Protein AF-A0A934BJP3-F1 (afdb_monomer)

Nearest PDB structures (foldseek):
  6lea-assembly2_B  TM=9.834E-01  e=6.561E-06  Helicobacter pylori CPY1124
  3iqc-assembly3_A  TM=9.835E-01  e=7.791E-06  Helicobacter pylori 26695
  3k1i-assembly2_B  TM=9.779E-01  e=1.232E-05  Helicobacter pylori 26695
  5xef-assembly1_A  TM=9.287E-01  e=8.946E-03  Bacillus cereus ATCC 14579
  3g50-assembly1_A  TM=7.405E-01  e=1.863E-01  Streptomyces coelicolor

Solvent-accessible surface area (backbone atoms only — not comparable to full-atom values): 6383 Å² total; per-residue (Å²): 113,67,61,57,51,29,39,53,26,42,53,51,18,49,53,22,54,77,76,66,34,60,71,57,17,49,53,25,44,50,55,21,45,51,48,47,51,50,56,50,71,67,53,50,56,83,85,40,42,69,61,31,53,52,51,44,55,50,43,54,48,41,50,53,33,49,54,51,17,62,78,66,71,36,61,64,43,45,50,54,44,42,50,54,47,50,51,51,51,51,52,54,53,50,53,54,53,52,56,52,52,53,54,54,51,52,54,54,54,52,54,53,52,54,53,55,61,66,72,75,113

Foldseek 3Di:
DLLVLLLVLLVQLLVCLVVPVLVSNVVSLVSSLVSLVVVLVPQDCVVCPPNNVVSNVLSVQLNVLSVVCSVPVDNVSSVVSSVVSVVVVVVVVVVVVVVVVVVVVVVVVVVVVVVVVVVVD

Secondary structure (DSSP, 8-state):
-HHHHHHHHHHHHHHHHHTT-HHHHHHHHHHHHHHHHHHHHT--HHHHHHHHHHHHHHHHHHHHHHHHHHHHT-HHHHHHHHHHHHHHHHHHHHHHHHHHHHHHHHHHHHHHHHHHHHH--

pLDDT: mean 88.89, std 13.64, range [47.41, 98.44]

Mean predicted aligned error: 7.41 Å

Structure (mmCIF, N/CA/C/O backbone):
data_AF-A0A934BJP3-F1
#
_entry.id   AF-A0A934BJP3-F1
#
loop_
_atom_site.group_PDB
_atom_site.id
_atom_site.type_symbol
_atom_site.label_atom_id
_atom_site.label_alt_id
_atom_site.label_comp_id
_atom_site.label_asym_id
_atom_site.label_entity_id
_atom_site.label_seq_id
_atom_site.pdbx_PDB_ins_code
_atom_site.Cartn_x
_atom_site.Cartn_y
_atom_site.Cartn_z
_atom_site.occupancy
_atom_site.B_iso_or_equiv
_atom_site.auth_seq_id
_atom_site.auth_comp_id
_atom_site.auth_asym_id
_atom_site.auth_atom_id
_atom_site.pdbx_PDB_model_num
ATOM 1 N N . MET A 1 1 ? -10.274 7.287 -2.275 1.00 65.50 1 MET A N 1
ATOM 2 C CA . MET A 1 1 ? -9.239 8.091 -2.963 1.00 65.50 1 MET A CA 1
ATOM 3 C C . MET A 1 1 ? -7.825 7.606 -2.649 1.00 65.50 1 MET A C 1
ATOM 5 O O . MET A 1 1 ? -7.102 7.336 -3.593 1.00 65.50 1 MET A O 1
ATOM 9 N N . THR A 1 2 ? -7.434 7.406 -1.386 1.00 87.31 2 THR A N 1
ATOM 10 C CA . THR A 1 2 ? -6.061 6.993 -1.007 1.00 87.31 2 THR A CA 1
ATOM 11 C C . THR A 1 2 ? -5.712 5.547 -1.384 1.00 87.31 2 THR A C 1
ATOM 13 O O . THR A 1 2 ? -4.741 5.338 -2.104 1.00 87.31 2 THR A O 1
ATOM 16 N N . TYR A 1 3 ? -6.528 4.552 -1.002 1.00 95.25 3 TYR A N 1
ATOM 17 C CA . TYR A 1 3 ? -6.273 3.152 -1.395 1.00 95.25 3 TYR A CA 1
ATOM 18 C C . TYR A 1 3 ? -6.269 2.952 -2.915 1.00 95.25 3 TYR A C 1
ATOM 20 O O . TYR A 1 3 ? -5.433 2.222 -3.433 1.00 95.25 3 TYR A O 1
ATOM 28 N N . GLU A 1 4 ? -7.164 3.641 -3.630 1.00 96.12 4 GLU A N 1
ATOM 29 C CA . GLU A 1 4 ? -7.232 3.584 -5.096 1.00 96.12 4 GLU A CA 1
ATOM 30 C C . GLU A 1 4 ? -5.933 4.063 -5.743 1.00 96.12 4 GLU A C 1
ATOM 32 O O . GLU A 1 4 ? -5.409 3.415 -6.640 1.00 96.12 4 GLU A O 1
ATOM 37 N N . GLY A 1 5 ? -5.387 5.183 -5.255 1.00 97.00 5 GLY A N 1
ATOM 38 C CA . GLY A 1 5 ? -4.122 5.717 -5.747 1.00 97.00 5 GLY A CA 1
ATOM 39 C C . GLY A 1 5 ? -2.965 4.741 -5.541 1.00 97.00 5 GLY A C 1
ATOM 40 O O . GLY A 1 5 ? -2.192 4.515 -6.469 1.00 97.00 5 GLY A O 1
ATOM 41 N N . ALA A 1 6 ? -2.876 4.118 -4.360 1.00 97.94 6 ALA A N 1
ATOM 42 C CA . ALA A 1 6 ? -1.852 3.113 -4.080 1.00 97.94 6 ALA A CA 1
ATOM 43 C C . ALA A 1 6 ? -1.983 1.891 -5.003 1.00 97.94 6 ALA A C 1
ATOM 45 O O . ALA A 1 6 ? -0.990 1.476 -5.596 1.00 97.94 6 ALA A O 1
ATOM 46 N N . ILE A 1 7 ? -3.199 1.361 -5.179 1.00 98.38 7 ILE A N 1
ATOM 47 C CA . ILE A 1 7 ? -3.471 0.231 -6.083 1.00 98.38 7 ILE A CA 1
ATOM 48 C C . ILE A 1 7 ? -3.064 0.576 -7.519 1.00 98.38 7 ILE A C 1
ATOM 50 O O . ILE A 1 7 ? -2.311 -0.176 -8.128 1.00 98.38 7 ILE A O 1
ATOM 54 N N . ASN A 1 8 ? -3.477 1.740 -8.027 1.00 98.25 8 ASN A N 1
ATOM 55 C CA . ASN A 1 8 ? -3.150 2.167 -9.387 1.00 98.25 8 ASN A CA 1
ATOM 56 C C . ASN A 1 8 ? -1.638 2.284 -9.606 1.00 98.25 8 ASN A C 1
ATOM 58 O O . ASN A 1 8 ? -1.128 1.854 -10.636 1.00 98.25 8 ASN A O 1
ATOM 62 N N . PHE A 1 9 ? -0.894 2.840 -8.645 1.00 98.38 9 PHE A N 1
ATOM 63 C CA . PHE A 1 9 ? 0.564 2.907 -8.754 1.00 98.38 9 PHE A CA 1
ATOM 64 C C . PHE A 1 9 ? 1.222 1.525 -8.715 1.00 98.38 9 PHE A C 1
ATOM 66 O O . PHE A 1 9 ? 2.178 1.301 -9.455 1.00 98.38 9 PHE A O 1
ATOM 73 N N . LEU A 1 10 ? 0.706 0.591 -7.916 1.00 98.19 10 LEU A N 1
ATOM 74 C CA . LEU A 1 10 ? 1.200 -0.787 -7.884 1.00 98.19 10 LEU A CA 1
ATOM 75 C C . LEU A 1 10 ? 0.914 -1.530 -9.197 1.00 98.19 10 LEU A C 1
ATOM 77 O O . LEU A 1 10 ? 1.802 -2.212 -9.706 1.00 98.19 10 LEU A O 1
ATOM 81 N N . ASP A 1 11 ? -0.275 -1.358 -9.779 1.00 98.00 11 ASP A N 1
ATOM 82 C CA . ASP A 1 11 ? -0.608 -1.919 -11.093 1.00 98.00 11 ASP A CA 1
ATOM 83 C C . ASP A 1 11 ? 0.322 -1.354 -12.183 1.00 98.00 11 ASP A C 1
ATOM 85 O O . ASP A 1 11 ? 0.926 -2.125 -12.929 1.00 98.00 11 ASP A O 1
ATOM 89 N N . ILE A 1 12 ? 0.554 -0.033 -12.208 1.00 98.00 12 ILE A N 1
ATOM 90 C CA . ILE A 1 12 ? 1.507 0.574 -13.152 1.00 98.00 12 ILE A CA 1
ATOM 91 C C . ILE A 1 12 ? 2.923 0.029 -12.925 1.00 98.00 12 ILE A C 1
ATOM 93 O O . ILE A 1 12 ? 3.612 -0.290 -13.891 1.00 98.00 12 ILE A O 1
ATOM 97 N N . ALA A 1 13 ? 3.383 -0.094 -11.675 1.00 97.62 13 ALA A N 1
ATOM 98 C CA . ALA A 1 13 ? 4.704 -0.645 -11.378 1.00 97.62 13 ALA A CA 1
ATOM 99 C C . ALA A 1 13 ? 4.858 -2.081 -11.904 1.00 97.62 13 ALA A C 1
ATOM 101 O O . ALA A 1 13 ? 5.901 -2.413 -12.467 1.00 97.62 13 ALA A O 1
ATOM 102 N N . ARG A 1 14 ? 3.808 -2.904 -11.784 1.00 96.06 14 ARG A N 1
ATOM 103 C CA . ARG A 1 14 ? 3.767 -4.261 -12.340 1.00 96.06 14 ARG A CA 1
ATOM 104 C C . ARG A 1 14 ? 3.929 -4.243 -13.862 1.00 96.06 14 ARG A C 1
ATOM 106 O O . ARG A 1 14 ? 4.734 -5.006 -14.392 1.00 96.06 14 ARG A O 1
ATOM 113 N N . ASP A 1 15 ? 3.239 -3.336 -14.549 1.00 96.31 15 ASP A N 1
ATOM 114 C CA . ASP A 1 15 ? 3.352 -3.159 -16.002 1.00 96.31 15 ASP A CA 1
ATOM 115 C C . ASP A 1 15 ? 4.764 -2.727 -16.426 1.00 96.31 15 ASP A C 1
ATOM 117 O O . ASP A 1 15 ? 5.297 -3.209 -17.429 1.00 96.31 15 ASP A O 1
ATOM 121 N N . ARG A 1 16 ? 5.421 -1.872 -15.629 1.00 96.75 16 ARG A N 1
ATOM 122 C CA . ARG A 1 16 ? 6.807 -1.441 -15.879 1.00 96.75 16 ARG A CA 1
ATOM 123 C C . ARG A 1 16 ? 7.814 -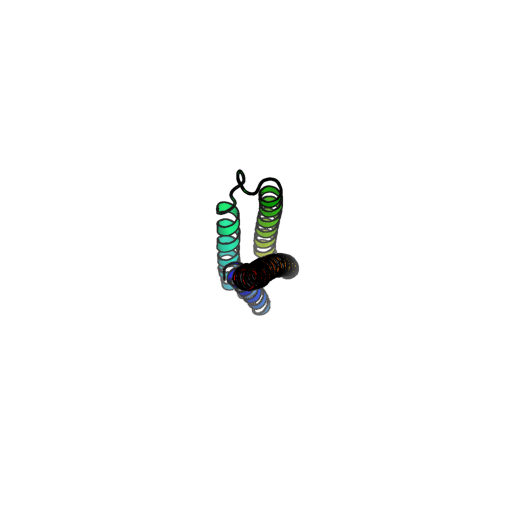2.579 -15.812 1.00 96.75 16 ARG A C 1
ATOM 125 O O . ARG A 1 16 ? 8.743 -2.592 -16.618 1.00 96.75 16 ARG A O 1
ATOM 132 N N . ILE A 1 17 ? 7.612 -3.561 -14.934 1.00 93.00 17 ILE A N 1
ATOM 133 C CA . ILE A 1 17 ? 8.479 -4.745 -14.901 1.00 93.00 17 ILE A CA 1
ATOM 134 C C . ILE A 1 17 ? 8.331 -5.558 -16.200 1.00 93.00 17 ILE A C 1
ATOM 136 O O . ILE A 1 17 ? 9.348 -5.959 -16.768 1.00 93.00 17 ILE A O 1
ATOM 140 N N . TYR A 1 18 ? 7.112 -5.723 -16.738 1.00 91.88 18 TYR A N 1
ATOM 141 C CA . TYR A 1 18 ? 6.892 -6.467 -17.991 1.00 91.88 18 TYR A CA 1
ATOM 142 C C . TYR A 1 18 ? 7.636 -5.857 -19.184 1.00 91.88 18 TYR A C 1
ATOM 144 O O . TYR A 1 18 ? 8.243 -6.582 -19.973 1.00 91.88 18 TYR A O 1
ATOM 152 N N . ILE A 1 19 ? 7.639 -4.527 -19.297 1.00 95.75 19 ILE A N 1
ATOM 153 C CA . ILE A 1 19 ? 8.365 -3.813 -20.360 1.00 95.75 19 ILE A CA 1
ATOM 154 C C . ILE A 1 19 ? 9.845 -3.557 -20.023 1.00 95.75 19 ILE A C 1
ATOM 156 O O . ILE A 1 19 ? 10.528 -2.861 -20.772 1.00 95.75 19 ILE A O 1
ATOM 160 N N . LYS A 1 20 ? 10.350 -4.118 -18.914 1.00 94.94 20 LYS A N 1
ATOM 161 C CA . LYS A 1 20 ? 11.732 -3.973 -18.416 1.00 94.94 20 LYS A CA 1
ATOM 162 C C . LYS A 1 20 ? 12.150 -2.525 -18.105 1.00 94.94 20 LYS A C 1
ATOM 164 O O . LYS A 1 20 ? 13.337 -2.202 -18.108 1.00 94.94 20 LYS A O 1
ATOM 169 N N . ASP A 1 21 ? 11.191 -1.664 -17.775 1.00 96.25 21 ASP A N 1
ATOM 170 C CA . ASP A 1 21 ? 11.413 -0.290 -17.315 1.00 96.25 21 ASP A CA 1
ATOM 171 C C . ASP A 1 21 ? 11.656 -0.275 -15.795 1.00 96.25 21 ASP A C 1
ATOM 173 O O . ASP A 1 21 ? 10.765 0.003 -14.989 1.00 96.25 21 ASP A O 1
ATOM 177 N N . ILE A 1 22 ? 12.880 -0.630 -15.387 1.00 94.12 22 ILE A N 1
ATOM 178 C CA . ILE A 1 22 ? 13.261 -0.730 -13.967 1.00 94.12 22 ILE A CA 1
ATOM 179 C C . ILE A 1 22 ? 13.178 0.624 -13.235 1.00 94.12 22 ILE A C 1
ATOM 181 O O . ILE A 1 22 ? 12.605 0.651 -12.143 1.00 94.12 22 ILE A O 1
ATOM 185 N N . PRO A 1 23 ? 13.663 1.753 -13.797 1.00 96.69 23 PRO A N 1
ATOM 186 C CA . PRO A 1 23 ? 13.504 3.060 -13.159 1.00 96.69 23 PRO A CA 1
ATOM 187 C C . PRO A 1 23 ? 12.032 3.461 -13.009 1.00 96.69 23 PRO A C 1
ATOM 1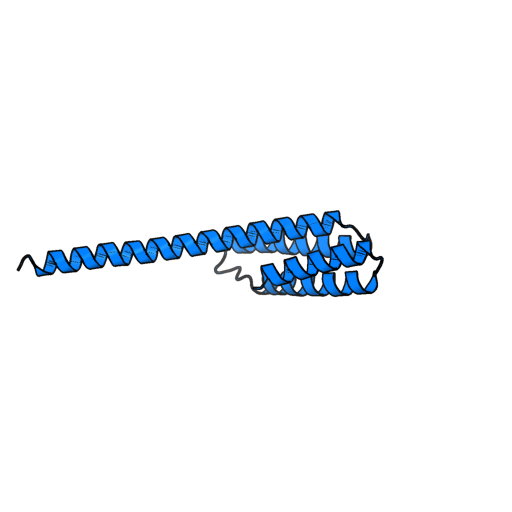89 O O . PRO A 1 23 ? 11.628 3.952 -11.953 1.00 96.69 23 PRO A O 1
ATOM 192 N N . GLY A 1 24 ? 11.213 3.211 -14.038 1.00 97.25 24 GLY A N 1
ATOM 193 C CA . GLY A 1 24 ? 9.776 3.454 -13.994 1.00 97.25 24 GLY A CA 1
ATOM 194 C C . GLY A 1 24 ? 9.090 2.631 -12.908 1.00 97.25 24 GLY A C 1
ATOM 195 O O . GLY A 1 24 ? 8.308 3.179 -12.133 1.00 97.25 24 GLY A O 1
ATOM 196 N N . LYS A 1 25 ? 9.424 1.341 -12.783 1.00 96.31 25 LYS A N 1
ATOM 197 C CA . LYS A 1 25 ? 8.946 0.486 -11.686 1.00 96.31 25 LYS A CA 1
ATOM 198 C C . LYS A 1 25 ? 9.254 1.119 -10.327 1.00 96.31 25 LYS A C 1
ATOM 200 O O . LYS A 1 25 ? 8.321 1.362 -9.563 1.00 96.31 25 LYS A O 1
ATOM 205 N N . SER A 1 26 ? 10.520 1.419 -10.029 1.00 97.50 26 SER A N 1
ATOM 206 C CA . SER A 1 26 ? 10.911 1.959 -8.716 1.00 97.50 26 SER A CA 1
ATOM 207 C C . SER A 1 26 ? 10.221 3.295 -8.415 1.00 97.50 26 SER A C 1
ATOM 209 O O . SER A 1 26 ? 9.780 3.527 -7.290 1.00 97.50 26 SER A O 1
ATOM 211 N N . LEU A 1 27 ? 10.032 4.158 -9.422 1.00 98.31 27 LEU A N 1
ATOM 212 C CA . LEU A 1 27 ? 9.271 5.402 -9.273 1.00 98.31 27 LEU A C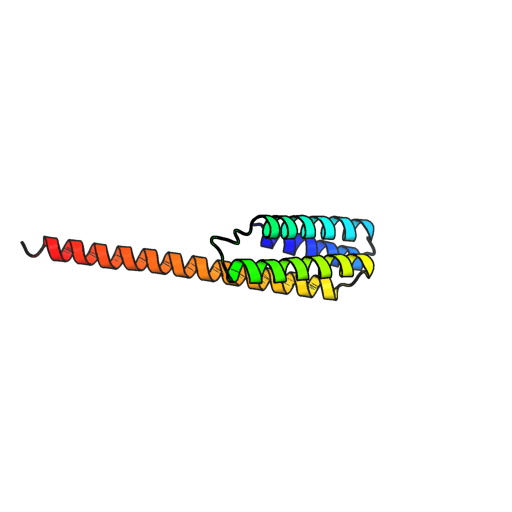A 1
ATOM 213 C C . LEU A 1 27 ? 7.838 5.147 -8.784 1.00 98.31 27 LEU A C 1
ATOM 215 O O . LEU A 1 27 ? 7.379 5.802 -7.846 1.00 98.31 27 LEU A O 1
ATOM 219 N N . TYR A 1 28 ? 7.118 4.221 -9.417 1.00 98.44 28 TYR A N 1
ATOM 220 C CA . TYR A 1 28 ? 5.728 3.941 -9.060 1.00 98.44 28 TYR A CA 1
ATOM 221 C C . TYR A 1 28 ? 5.596 3.160 -7.746 1.00 98.44 28 TYR A C 1
ATOM 223 O O . TYR A 1 28 ? 4.689 3.457 -6.968 1.00 98.44 28 TYR A O 1
ATOM 231 N N . LEU A 1 29 ? 6.534 2.260 -7.430 1.00 98.25 29 LEU A N 1
ATOM 232 C CA . LEU A 1 29 ? 6.588 1.614 -6.113 1.00 98.25 29 LEU A CA 1
ATOM 233 C C . LEU A 1 29 ? 6.811 2.635 -4.991 1.00 98.25 29 LEU A C 1
ATOM 235 O O . LEU A 1 29 ? 6.111 2.590 -3.983 1.00 98.25 29 LEU A O 1
ATOM 239 N N . ASN A 1 30 ? 7.697 3.615 -5.184 1.00 98.25 30 ASN A N 1
ATOM 240 C CA . ASN A 1 30 ? 7.911 4.681 -4.203 1.00 98.25 30 ASN A CA 1
ATOM 241 C C . ASN A 1 30 ? 6.665 5.554 -4.001 1.00 98.25 30 ASN A C 1
ATOM 243 O O . ASN A 1 30 ? 6.346 5.916 -2.868 1.00 98.25 30 ASN A O 1
ATOM 247 N N . LYS A 1 31 ? 5.916 5.849 -5.071 1.00 98.31 31 LYS A N 1
ATOM 248 C CA . LYS A 1 31 ? 4.634 6.565 -4.964 1.00 98.31 31 LYS A CA 1
ATOM 249 C C . LYS A 1 31 ? 3.589 5.768 -4.178 1.00 98.31 31 LYS A C 1
ATOM 251 O O . LYS A 1 31 ? 2.891 6.346 -3.348 1.00 98.31 31 LYS A O 1
ATOM 256 N N . ALA A 1 32 ? 3.492 4.458 -4.409 1.00 98.31 32 ALA A N 1
ATOM 257 C CA . ALA A 1 32 ? 2.604 3.591 -3.637 1.00 98.31 32 ALA A CA 1
ATOM 258 C C . ALA A 1 32 ? 3.018 3.531 -2.157 1.00 98.31 32 ALA A C 1
ATOM 260 O O . ALA A 1 32 ? 2.177 3.727 -1.278 1.00 98.31 32 ALA A O 1
ATOM 261 N N . SER A 1 33 ? 4.313 3.345 -1.879 1.00 98.31 33 SER A N 1
ATOM 262 C CA . SER A 1 33 ? 4.868 3.352 -0.521 1.00 98.31 33 SER A CA 1
ATOM 263 C C . SER A 1 33 ? 4.586 4.656 0.214 1.00 98.31 33 SER A C 1
ATOM 265 O O . SER A 1 33 ? 4.206 4.612 1.377 1.00 98.31 33 SER A O 1
ATOM 267 N N . ALA A 1 34 ? 4.706 5.810 -0.448 1.00 98.38 34 ALA A N 1
ATOM 268 C CA . ALA A 1 34 ? 4.401 7.102 0.163 1.00 98.38 34 ALA A CA 1
ATOM 269 C C . ALA A 1 34 ? 2.944 7.181 0.652 1.00 98.38 34 ALA A C 1
ATOM 271 O O . ALA A 1 34 ? 2.699 7.635 1.765 1.00 98.38 34 ALA A O 1
ATOM 272 N N . ILE A 1 35 ? 1.987 6.672 -0.132 1.00 98.12 35 ILE A N 1
ATOM 273 C CA . ILE A 1 35 ? 0.578 6.616 0.281 1.00 98.12 35 ILE A CA 1
ATOM 274 C C . ILE A 1 35 ? 0.388 5.688 1.485 1.00 98.12 35 ILE A C 1
ATOM 276 O O . ILE A 1 35 ? -0.312 6.047 2.429 1.00 98.12 35 ILE A O 1
ATOM 280 N N . VAL A 1 36 ? 0.989 4.495 1.464 1.00 98.00 36 VAL A N 1
ATOM 281 C CA . VAL A 1 36 ? 0.863 3.532 2.573 1.00 98.00 36 VAL A CA 1
ATOM 282 C C . VAL A 1 36 ? 1.506 4.076 3.851 1.00 98.00 36 VAL A C 1
ATOM 284 O O . VAL A 1 36 ? 0.937 3.929 4.930 1.00 98.00 36 VAL A O 1
ATOM 287 N N . SER A 1 37 ? 2.649 4.752 3.739 1.00 98.00 37 SER A N 1
ATOM 288 C CA . SER A 1 37 ? 3.300 5.430 4.861 1.00 98.00 37 SER A CA 1
ATOM 289 C C . SER A 1 37 ? 2.441 6.559 5.422 1.00 98.00 37 SER A C 1
ATOM 291 O O . SER A 1 37 ? 2.317 6.670 6.636 1.00 98.00 37 SER A O 1
ATOM 293 N N . GLU A 1 38 ? 1.795 7.356 4.571 1.00 97.31 38 GLU A N 1
ATOM 294 C CA . GLU A 1 38 ? 0.882 8.408 5.029 1.00 97.31 38 GLU A CA 1
ATOM 295 C C . GLU A 1 38 ? -0.317 7.818 5.787 1.00 97.31 38 GLU A C 1
ATOM 297 O O . GLU A 1 38 ? -0.670 8.283 6.870 1.00 97.31 38 GLU A O 1
ATOM 302 N N . LEU A 1 39 ? -0.897 6.726 5.275 1.00 96.00 39 LEU A N 1
ATOM 303 C CA . LEU A 1 39 ? -1.964 5.995 5.965 1.00 96.00 39 LEU A CA 1
ATOM 304 C C . LEU A 1 39 ? -1.504 5.477 7.331 1.00 96.00 39 LEU A C 1
ATOM 306 O O . LEU A 1 39 ? -2.247 5.586 8.304 1.00 96.00 39 LEU A O 1
ATOM 310 N N . LEU A 1 40 ? -0.281 4.954 7.419 1.00 96.75 40 LEU A N 1
ATOM 311 C CA . LEU A 1 40 ? 0.320 4.510 8.673 1.00 96.75 40 LEU A CA 1
ATOM 312 C C . LEU A 1 40 ? 0.497 5.670 9.664 1.00 96.75 40 LEU A C 1
ATOM 314 O O . LEU A 1 40 ? 0.103 5.540 10.822 1.00 96.75 40 LEU A O 1
ATOM 318 N N . CYS A 1 41 ? 1.032 6.804 9.212 1.00 96.06 41 CYS A N 1
ATOM 319 C CA . CYS A 1 41 ? 1.210 8.005 10.030 1.00 96.06 41 CYS A CA 1
ATOM 320 C C . CYS A 1 41 ? -0.122 8.601 10.508 1.00 96.06 41 CYS A C 1
ATOM 322 O O . CYS A 1 41 ? -0.172 9.209 11.574 1.00 96.06 41 CYS A O 1
ATOM 324 N N . SER A 1 42 ? -1.202 8.404 9.749 1.00 94.88 42 SER A N 1
ATOM 325 C CA . SER A 1 42 ? -2.537 8.909 10.087 1.00 94.88 42 SER A CA 1
ATOM 326 C C . SER A 1 42 ? -3.276 8.103 11.168 1.00 94.88 42 SER A C 1
ATOM 328 O O . SER A 1 42 ? -4.354 8.510 11.600 1.00 94.88 42 SER A O 1
ATOM 330 N N . LEU A 1 43 ? -2.739 6.959 11.610 1.00 94.31 43 LEU A N 1
ATOM 331 C CA . LEU A 1 43 ? -3.402 6.108 12.601 1.00 94.31 43 LEU A CA 1
ATOM 332 C C . LEU A 1 43 ? -3.396 6.736 14.003 1.00 94.31 43 LEU A C 1
ATOM 334 O O . LEU A 1 43 ? -2.350 6.877 14.638 1.00 94.31 43 LEU A O 1
ATOM 338 N N . ASP A 1 44 ? -4.587 6.995 14.547 1.00 93.44 44 ASP A N 1
ATOM 339 C CA . ASP A 1 44 ? -4.752 7.332 15.961 1.00 93.44 44 ASP A CA 1
ATOM 340 C C . ASP A 1 44 ? -4.801 6.057 16.816 1.00 93.44 44 ASP A C 1
ATOM 342 O O . ASP A 1 44 ? -5.822 5.372 16.911 1.00 93.44 44 ASP A O 1
ATOM 346 N N . LYS A 1 4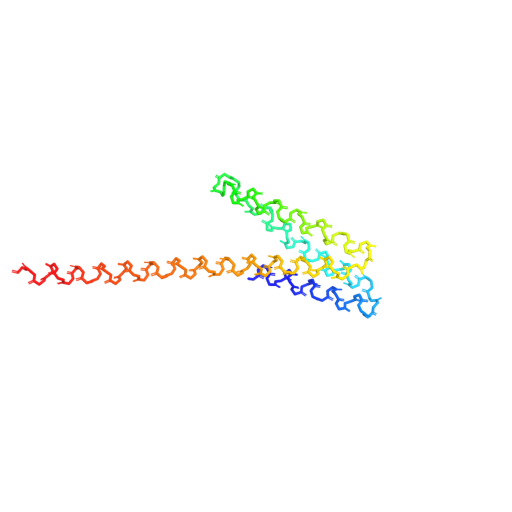5 ? -3.685 5.743 17.479 1.00 87.69 45 LYS A N 1
ATOM 347 C CA . LYS A 1 45 ? -3.588 4.578 18.372 1.00 87.69 45 LYS A CA 1
ATOM 348 C C . LYS A 1 45 ? -4.389 4.727 19.665 1.00 87.69 45 LYS A C 1
ATOM 350 O O . LYS A 1 45 ? -4.729 3.715 20.271 1.00 87.69 45 LYS A O 1
ATOM 355 N N . LYS A 1 46 ? -4.675 5.956 20.107 1.00 88.00 46 LYS A N 1
ATOM 356 C CA . LYS A 1 46 ? -5.453 6.201 21.329 1.00 88.00 46 LYS A CA 1
ATOM 357 C C . LYS A 1 46 ? -6.932 5.955 21.066 1.00 88.00 46 LYS A C 1
ATOM 359 O O . LYS A 1 46 ? -7.561 5.234 21.830 1.00 88.00 46 LYS A O 1
ATOM 364 N N . ALA A 1 47 ? -7.462 6.519 19.983 1.00 89.44 47 ALA A N 1
ATOM 365 C CA . ALA A 1 47 ? -8.866 6.348 19.616 1.00 89.44 47 ALA A CA 1
ATOM 366 C C . ALA A 1 47 ? -9.146 4.981 18.968 1.00 89.44 47 ALA A C 1
ATOM 368 O O . ALA A 1 47 ? -10.180 4.373 19.225 1.00 89.44 47 ALA A O 1
ATOM 369 N N . GLY A 1 48 ? -8.229 4.483 18.133 1.00 87.88 48 GLY A N 1
ATOM 370 C CA . GLY A 1 48 ? -8.434 3.269 17.341 1.00 87.88 48 GLY A CA 1
ATOM 371 C C . GLY A 1 48 ? -8.062 1.955 18.033 1.00 87.88 48 GLY A C 1
ATOM 372 O O . GLY A 1 48 ? -8.362 0.893 17.488 1.00 87.88 48 GLY A O 1
ATOM 373 N N . GLY A 1 49 ? -7.404 1.999 19.198 1.00 94.62 49 GLY A N 1
ATOM 374 C CA . GLY A 1 49 ? -7.085 0.825 20.016 1.00 94.62 49 GLY A CA 1
ATOM 375 C C . GLY A 1 49 ? -6.487 -0.346 19.222 1.00 94.62 49 GLY A C 1
ATOM 376 O O . GLY A 1 49 ? -5.498 -0.200 18.498 1.00 94.62 49 GLY A O 1
ATOM 377 N N . GLU A 1 50 ? -7.104 -1.522 19.344 1.00 94.56 50 GLU A N 1
ATOM 378 C CA . GLU A 1 50 ? -6.658 -2.747 18.670 1.00 94.56 50 GLU A CA 1
ATOM 379 C C . GLU A 1 50 ? -6.732 -2.655 17.137 1.00 94.56 50 GLU A C 1
ATOM 381 O O . GLU A 1 50 ? -5.832 -3.136 16.445 1.00 94.56 50 GLU A O 1
ATOM 386 N N . ILE A 1 51 ? -7.749 -1.979 16.592 1.00 93.00 51 ILE A N 1
ATOM 387 C CA . ILE A 1 51 ? -7.916 -1.812 15.142 1.00 93.00 51 ILE A CA 1
ATOM 388 C C . ILE A 1 51 ? -6.734 -1.025 14.571 1.00 93.00 51 ILE A C 1
ATOM 390 O O . ILE A 1 51 ? -6.126 -1.454 13.590 1.00 93.00 51 ILE A O 1
ATOM 394 N N . ALA A 1 52 ? -6.353 0.082 15.216 1.00 95.00 52 ALA A N 1
ATOM 395 C CA . ALA A 1 52 ? -5.188 0.862 14.807 1.00 95.00 52 ALA A CA 1
ATOM 396 C C . ALA A 1 52 ? -3.892 0.036 14.881 1.00 95.00 52 ALA A C 1
ATOM 398 O O . ALA A 1 52 ? -3.073 0.100 13.967 1.00 95.00 52 ALA A O 1
ATOM 399 N N . SER A 1 53 ? -3.717 -0.795 15.916 1.00 95.38 53 SER A N 1
ATOM 400 C CA . SER A 1 53 ? -2.549 -1.684 16.020 1.00 95.38 53 SER A CA 1
ATOM 401 C C . SER A 1 53 ? -2.498 -2.727 14.897 1.00 95.38 53 SER A C 1
ATOM 403 O O . SER A 1 53 ? -1.433 -2.999 14.339 1.00 95.38 53 SER A O 1
ATOM 405 N N . ASN A 1 54 ? -3.641 -3.303 14.527 1.00 96.06 54 ASN A N 1
ATOM 406 C CA . ASN A 1 54 ? -3.710 -4.297 13.459 1.00 96.06 54 ASN A CA 1
ATOM 407 C C . ASN A 1 54 ? -3.476 -3.670 12.077 1.00 96.06 54 ASN A C 1
ATOM 409 O O . ASN A 1 54 ? -2.727 -4.231 11.274 1.00 96.06 54 ASN A O 1
ATOM 413 N N . LEU A 1 55 ? -4.021 -2.475 11.827 1.00 97.06 55 LEU A N 1
ATOM 414 C CA . LEU A 1 55 ? -3.743 -1.702 10.612 1.00 97.06 55 LEU A CA 1
ATOM 415 C C . LEU A 1 55 ? -2.266 -1.320 10.508 1.00 97.06 55 LEU A C 1
ATOM 417 O O . LEU A 1 55 ? -1.670 -1.482 9.447 1.00 97.06 55 LEU A O 1
ATOM 421 N N . GLU A 1 56 ? -1.645 -0.894 11.609 1.00 97.56 56 GLU A N 1
ATOM 422 C CA . GLU A 1 56 ? -0.212 -0.598 11.644 1.00 97.56 56 GLU A CA 1
ATOM 423 C C . GLU A 1 56 ? 0.628 -1.813 11.226 1.00 97.56 56 GLU A C 1
ATOM 425 O O . GLU A 1 56 ? 1.530 -1.692 10.392 1.00 97.56 56 GLU A O 1
ATOM 430 N N . LYS A 1 57 ? 0.341 -2.999 11.777 1.00 97.88 57 LYS A N 1
ATOM 431 C CA . LYS A 1 57 ? 1.053 -4.236 11.412 1.00 97.88 57 LYS A CA 1
ATOM 432 C C . LYS A 1 57 ? 0.896 -4.545 9.925 1.00 97.88 57 LYS A C 1
ATOM 434 O O . LYS A 1 57 ? 1.873 -4.920 9.272 1.00 97.88 57 LYS A O 1
ATOM 439 N N . LEU A 1 58 ? -0.315 -4.365 9.401 1.00 97.81 58 LEU A N 1
ATOM 440 C CA . LEU A 1 58 ? -0.644 -4.654 8.013 1.00 97.81 58 LEU A CA 1
ATOM 441 C C . LEU A 1 58 ? 0.039 -3.677 7.046 1.00 97.81 58 LEU A C 1
ATOM 443 O O . LEU A 1 58 ? 0.674 -4.119 6.090 1.00 97.81 58 LEU A O 1
ATOM 447 N N . TYR A 1 59 ? 0.008 -2.373 7.323 1.00 98.38 59 TYR A N 1
ATOM 448 C CA . TYR A 1 59 ? 0.709 -1.376 6.509 1.00 98.38 59 TYR A CA 1
ATOM 449 C C . TYR A 1 59 ? 2.224 -1.575 6.533 1.00 98.38 59 TYR A C 1
ATOM 451 O O . TYR A 1 59 ? 2.862 -1.555 5.483 1.00 98.38 59 TYR A O 1
ATOM 459 N N . ASN A 1 60 ? 2.808 -1.875 7.696 1.00 98.38 60 ASN A N 1
ATOM 460 C CA . ASN A 1 60 ? 4.231 -2.206 7.781 1.00 98.38 60 ASN A CA 1
ATOM 461 C C . ASN A 1 60 ? 4.590 -3.465 6.980 1.00 98.38 60 ASN A C 1
ATOM 463 O O . ASN A 1 60 ? 5.656 -3.532 6.367 1.00 98.38 60 ASN A O 1
ATOM 467 N N . TYR A 1 61 ? 3.719 -4.477 6.972 1.00 98.38 61 TYR A N 1
ATOM 468 C CA . TYR A 1 61 ? 3.905 -5.652 6.125 1.00 98.38 61 TYR A CA 1
ATOM 469 C C . TYR A 1 61 ? 3.874 -5.287 4.636 1.00 98.38 61 TYR A C 1
ATOM 471 O O . TYR A 1 61 ? 4.781 -5.689 3.907 1.00 98.38 61 TYR A O 1
ATOM 479 N N . MET A 1 62 ? 2.902 -4.482 4.199 1.00 98.44 62 MET A N 1
ATOM 480 C CA . MET A 1 62 ? 2.812 -4.020 2.810 1.00 98.44 62 MET A CA 1
ATOM 481 C C . MET A 1 62 ? 4.065 -3.250 2.380 1.00 98.44 62 MET A C 1
ATOM 483 O O . MET A 1 62 ? 4.619 -3.544 1.326 1.00 98.44 62 MET A O 1
ATOM 487 N N . LEU A 1 63 ? 4.562 -2.327 3.210 1.00 98.44 63 LEU A N 1
ATOM 488 C CA . LEU A 1 63 ? 5.787 -1.569 2.929 1.00 98.44 63 LEU A CA 1
ATOM 489 C C . LEU A 1 63 ? 7.003 -2.488 2.740 1.00 98.44 63 LEU A C 1
ATOM 491 O O . LEU A 1 63 ? 7.778 -2.301 1.802 1.00 98.44 63 LEU A O 1
ATOM 495 N N . ARG A 1 64 ? 7.145 -3.529 3.575 1.00 97.88 64 ARG A N 1
ATOM 496 C CA . ARG A 1 64 ? 8.204 -4.540 3.407 1.00 97.88 64 ARG A CA 1
ATOM 497 C C . ARG A 1 64 ? 8.057 -5.321 2.101 1.00 97.88 64 ARG A C 1
ATOM 499 O O . ARG A 1 64 ? 9.058 -5.584 1.443 1.00 97.88 64 ARG A O 1
ATOM 506 N N . GLN A 1 65 ? 6.833 -5.683 1.718 1.00 97.75 65 GLN A N 1
ATOM 507 C CA . GLN A 1 65 ? 6.584 -6.375 0.450 1.00 97.75 65 GLN A CA 1
ATOM 508 C C . GLN A 1 65 ? 6.895 -5.489 -0.758 1.00 97.75 65 GLN A C 1
ATOM 510 O O . GLN A 1 65 ? 7.535 -5.961 -1.693 1.00 97.75 65 GLN A O 1
ATOM 515 N N . ILE A 1 66 ? 6.528 -4.204 -0.718 1.00 98.00 66 ILE A N 1
ATOM 516 C CA . ILE A 1 66 ? 6.861 -3.252 -1.785 1.00 98.00 66 ILE A CA 1
ATOM 517 C C . ILE A 1 66 ? 8.384 -3.102 -1.922 1.00 98.00 66 ILE A C 1
ATOM 519 O O . ILE A 1 66 ? 8.904 -3.170 -3.033 1.00 98.00 66 ILE A O 1
ATOM 523 N N . ALA A 1 67 ? 9.112 -2.965 -0.809 1.00 96.50 67 ALA A N 1
ATOM 524 C CA . ALA A 1 67 ? 10.573 -2.878 -0.831 1.00 96.50 67 ALA A CA 1
ATOM 525 C C . ALA A 1 67 ? 11.226 -4.156 -1.392 1.00 96.50 67 ALA A C 1
ATOM 527 O O . ALA A 1 67 ? 12.136 -4.086 -2.219 1.00 96.50 67 ALA A O 1
ATOM 528 N N . ASN A 1 68 ? 10.734 -5.333 -0.993 1.00 94.56 68 ASN A N 1
ATOM 529 C CA . ASN A 1 68 ? 11.209 -6.612 -1.525 1.00 94.56 68 ASN A CA 1
ATOM 530 C C . ASN A 1 68 ? 10.937 -6.748 -3.029 1.00 94.56 68 ASN A C 1
ATOM 532 O O . ASN A 1 68 ? 11.811 -7.210 -3.765 1.00 94.56 68 ASN A O 1
ATOM 536 N N . ALA A 1 69 ? 9.754 -6.322 -3.479 1.00 94.44 69 ALA A N 1
ATOM 537 C CA . ALA A 1 69 ? 9.388 -6.315 -4.888 1.00 94.44 69 ALA A CA 1
ATOM 538 C C . ALA A 1 69 ? 10.308 -5.412 -5.711 1.00 94.44 69 ALA A C 1
ATOM 540 O O . ALA A 1 69 ? 10.720 -5.793 -6.807 1.00 94.44 69 ALA A O 1
ATOM 541 N N . ASP A 1 70 ? 10.678 -4.247 -5.173 1.00 94.31 70 ASP A N 1
ATOM 542 C CA . ASP A 1 70 ? 11.596 -3.336 -5.849 1.00 94.31 70 ASP A CA 1
ATOM 543 C C . ASP A 1 70 ? 12.983 -3.971 -6.029 1.00 94.31 70 ASP A C 1
ATOM 545 O O . ASP A 1 70 ? 13.523 -3.974 -7.135 1.00 94.31 70 ASP A O 1
ATOM 549 N N . LEU A 1 71 ? 13.525 -4.597 -4.981 1.00 93.81 71 LEU A N 1
ATOM 550 C CA . LEU A 1 71 ? 14.845 -5.235 -5.022 1.00 93.81 71 LEU A CA 1
ATOM 551 C C . LEU A 1 71 ? 14.902 -6.454 -5.953 1.00 93.81 71 LEU A C 1
ATOM 553 O O . LEU A 1 71 ? 15.925 -6.691 -6.594 1.00 93.81 71 LEU A O 1
ATOM 557 N N . LYS A 1 72 ? 13.825 -7.245 -6.011 1.00 93.94 72 LYS A N 1
ATOM 558 C CA . LYS A 1 72 ? 13.799 -8.535 -6.724 1.00 93.94 72 LYS A CA 1
ATOM 559 C C . LYS A 1 72 ? 13.096 -8.495 -8.078 1.00 93.94 72 LYS A C 1
ATOM 561 O O . LYS A 1 72 ? 13.151 -9.482 -8.803 1.00 93.94 72 LYS A O 1
ATOM 566 N N . ASN A 1 73 ? 12.461 -7.376 -8.430 1.00 89.81 73 ASN A N 1
ATOM 567 C CA . ASN A 1 73 ? 11.528 -7.283 -9.559 1.00 89.81 73 ASN A CA 1
ATOM 568 C C . ASN A 1 73 ? 10.397 -8.324 -9.459 1.00 89.81 73 ASN A C 1
ATOM 570 O O . ASN A 1 73 ? 10.014 -8.947 -10.447 1.00 89.81 73 ASN A O 1
ATOM 574 N N . ASP A 1 74 ? 9.895 -8.530 -8.242 1.00 89.50 74 ASP A N 1
ATOM 575 C CA . ASP A 1 74 ? 8.922 -9.572 -7.923 1.00 89.50 74 ASP A CA 1
ATOM 576 C C . ASP A 1 74 ? 7.486 -9.064 -8.125 1.00 89.50 74 ASP A C 1
ATOM 578 O O . ASP A 1 74 ? 6.969 -8.252 -7.352 1.00 89.50 74 ASP A O 1
ATOM 582 N N . HIS A 1 75 ? 6.837 -9.552 -9.184 1.00 90.06 75 HIS A N 1
ATOM 583 C CA . HIS A 1 75 ? 5.445 -9.232 -9.495 1.00 90.06 75 HIS A CA 1
ATOM 584 C C . HIS A 1 75 ? 4.451 -9.799 -8.471 1.00 90.06 75 HIS A C 1
ATOM 586 O O . HIS A 1 75 ? 3.380 -9.215 -8.278 1.00 90.06 75 HIS A O 1
ATOM 592 N N . GLU A 1 76 ? 4.769 -10.927 -7.834 1.00 92.12 76 GLU A N 1
ATOM 593 C CA . GLU A 1 76 ? 3.862 -11.618 -6.918 1.00 92.12 76 GLU A CA 1
ATOM 594 C C . GLU A 1 76 ? 3.711 -10.822 -5.622 1.00 92.12 76 GLU A C 1
ATOM 596 O O . GLU A 1 76 ? 2.587 -10.565 -5.184 1.00 92.12 76 GLU A O 1
ATOM 601 N N . SER A 1 77 ? 4.822 -10.316 -5.073 1.00 92.69 77 SER A N 1
ATOM 602 C CA . SER A 1 77 ? 4.804 -9.414 -3.913 1.00 92.69 77 SER A CA 1
ATOM 603 C C . SER A 1 77 ? 3.942 -8.167 -4.151 1.00 92.69 77 SER A C 1
ATOM 605 O O . SER A 1 77 ? 3.201 -7.759 -3.255 1.00 92.69 77 SER A O 1
ATOM 607 N N . ILE A 1 78 ? 3.976 -7.580 -5.355 1.00 96.56 78 ILE A N 1
ATOM 608 C CA . ILE A 1 78 ? 3.103 -6.447 -5.718 1.00 96.56 78 ILE A CA 1
ATOM 609 C C . ILE A 1 78 ? 1.629 -6.882 -5.704 1.00 96.56 78 ILE A C 1
ATOM 611 O O . ILE A 1 78 ? 0.778 -6.180 -5.154 1.00 96.56 78 ILE A O 1
ATOM 615 N N . GLY A 1 79 ? 1.325 -8.054 -6.270 1.00 96.50 79 GLY A N 1
ATOM 616 C CA . GLY A 1 79 ? -0.026 -8.615 -6.311 1.00 96.50 79 GLY A CA 1
ATOM 617 C C . GLY A 1 79 ? -0.636 -8.836 -4.925 1.00 96.50 79 GLY A C 1
ATOM 618 O O . GLY A 1 79 ? -1.792 -8.471 -4.703 1.00 96.50 79 GLY A O 1
ATOM 619 N N . VAL A 1 80 ? 0.148 -9.354 -3.974 1.00 96.62 80 VAL A N 1
ATOM 620 C CA . VAL A 1 80 ? -0.286 -9.536 -2.577 1.00 96.62 80 VAL A CA 1
ATOM 621 C C . VAL A 1 80 ? -0.691 -8.201 -1.950 1.00 96.62 80 VAL A C 1
ATOM 623 O O . VAL A 1 80 ? -1.749 -8.100 -1.331 1.00 96.62 80 VAL A O 1
ATOM 626 N N . VAL A 1 81 ? 0.110 -7.149 -2.138 1.00 98.00 81 VAL A N 1
ATOM 627 C CA . VAL A 1 81 ? -0.197 -5.824 -1.578 1.00 98.00 81 VAL A CA 1
ATOM 628 C C . VAL A 1 81 ? -1.462 -5.235 -2.203 1.00 98.00 81 VAL A C 1
ATOM 630 O O . VAL A 1 81 ? -2.302 -4.693 -1.483 1.00 98.00 81 VAL A O 1
ATOM 633 N N . ILE A 1 82 ? -1.644 -5.387 -3.518 1.00 98.38 82 ILE A N 1
ATOM 634 C CA . ILE A 1 82 ? -2.870 -4.962 -4.208 1.00 98.38 82 ILE A CA 1
ATOM 635 C C . ILE A 1 82 ? -4.101 -5.657 -3.614 1.00 98.38 82 ILE A C 1
ATOM 637 O O 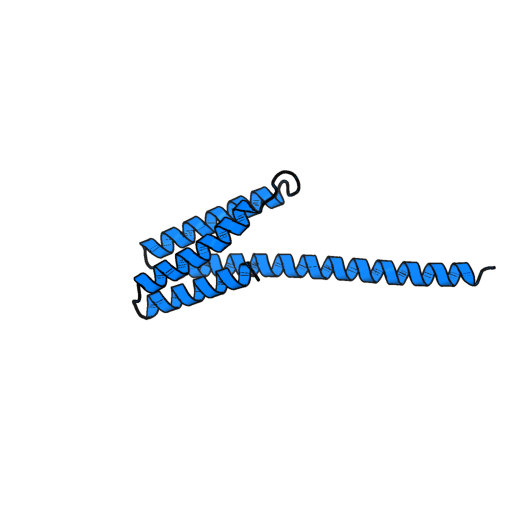. ILE A 1 82 ? -5.112 -4.992 -3.379 1.00 98.38 82 ILE A O 1
ATOM 641 N N . LEU A 1 83 ? -4.033 -6.969 -3.369 1.00 97.88 83 LEU A N 1
ATOM 642 C CA . LEU A 1 83 ? -5.147 -7.725 -2.793 1.00 97.88 83 LEU A CA 1
ATOM 643 C C . LEU A 1 83 ? -5.527 -7.185 -1.410 1.00 97.88 83 LEU A C 1
ATOM 645 O O . LEU A 1 83 ? -6.687 -6.850 -1.185 1.00 97.88 83 LEU A O 1
ATOM 649 N N . LEU A 1 84 ? -4.545 -7.005 -0.525 1.00 98.00 84 LEU A N 1
ATOM 650 C CA . LEU A 1 84 ? -4.791 -6.502 0.827 1.00 98.00 84 LEU A CA 1
ATOM 651 C C . LEU A 1 84 ? -5.376 -5.079 0.816 1.00 98.00 84 LEU A C 1
ATOM 653 O O . LEU A 1 84 ? -6.290 -4.772 1.579 1.00 98.00 84 LEU A O 1
ATOM 657 N N . LEU A 1 85 ? -4.896 -4.201 -0.073 1.00 97.88 85 LEU A N 1
ATOM 658 C CA . LEU A 1 85 ? -5.456 -2.852 -0.229 1.00 97.88 85 LEU A CA 1
ATOM 659 C C . LEU A 1 85 ? -6.907 -2.888 -0.737 1.00 97.88 85 LEU A C 1
ATOM 661 O O . LEU A 1 85 ? -7.730 -2.083 -0.294 1.00 97.88 85 LEU A O 1
ATOM 665 N N . LYS A 1 86 ? -7.239 -3.819 -1.644 1.00 97.50 86 LYS A N 1
ATOM 666 C CA . LYS A 1 86 ? -8.612 -4.022 -2.135 1.00 97.50 86 LYS A CA 1
ATOM 667 C C . LYS A 1 86 ? -9.538 -4.522 -1.029 1.00 97.50 86 LYS A C 1
ATOM 669 O O . LYS A 1 86 ? -10.639 -3.988 -0.896 1.00 97.50 86 LYS A O 1
ATOM 674 N N . GLU A 1 87 ? -9.092 -5.482 -0.225 1.00 96.56 87 GLU A N 1
ATOM 675 C CA . GLU A 1 87 ? -9.852 -5.999 0.918 1.00 96.56 87 GLU A CA 1
ATOM 676 C C . GLU A 1 87 ? -10.123 -4.906 1.955 1.00 96.56 87 GLU A C 1
ATOM 678 O O . GLU A 1 87 ? -11.275 -4.699 2.340 1.00 96.56 87 GLU A O 1
ATOM 683 N N . LEU A 1 88 ? -9.104 -4.126 2.335 1.00 95.94 88 LEU A N 1
ATOM 684 C CA . LEU A 1 88 ? -9.279 -2.994 3.248 1.00 95.94 88 LEU A CA 1
ATOM 685 C C . LEU A 1 88 ? -10.265 -1.966 2.692 1.00 95.94 88 LEU A C 1
ATOM 687 O O . LEU A 1 88 ? -11.190 -1.549 3.389 1.00 95.94 88 LEU A O 1
ATOM 691 N N . LYS A 1 89 ? -10.104 -1.570 1.423 1.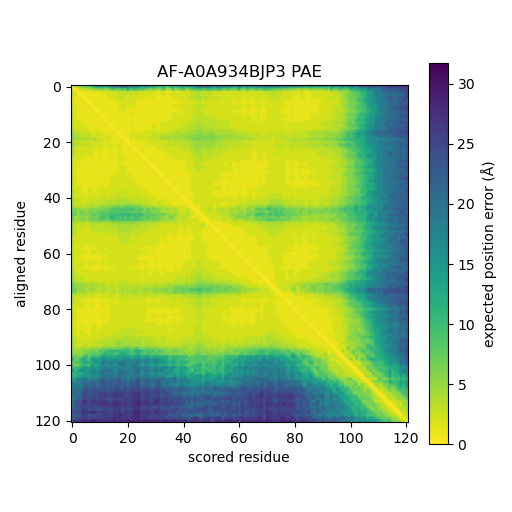00 94.88 89 LYS A N 1
ATOM 692 C CA . LYS A 1 89 ? -11.021 -0.636 0.758 1.00 94.88 89 LYS A CA 1
ATOM 693 C C . LYS A 1 89 ? -12.464 -1.155 0.793 1.00 94.88 89 LYS A C 1
ATOM 695 O O . LYS A 1 89 ? -13.377 -0.373 1.061 1.00 94.88 89 LYS A O 1
ATOM 700 N N . ALA A 1 90 ? -12.674 -2.444 0.525 1.00 94.56 90 ALA A N 1
ATOM 701 C CA . ALA A 1 90 ? -13.995 -3.064 0.563 1.00 94.56 90 ALA A CA 1
ATOM 702 C C . ALA A 1 90 ? -14.587 -3.067 1.983 1.00 94.56 90 ALA A C 1
ATOM 704 O O . ALA A 1 90 ? -15.747 -2.688 2.148 1.00 94.56 90 ALA A O 1
ATOM 705 N N . GLY A 1 91 ? -13.784 -3.409 2.995 1.00 93.38 91 GLY A N 1
ATOM 706 C CA . GLY A 1 91 ? -14.187 -3.378 4.403 1.00 93.38 91 GLY A CA 1
ATOM 707 C C . GLY A 1 91 ? -14.644 -1.988 4.854 1.00 93.38 91 GLY A C 1
ATOM 708 O O . GLY A 1 91 ? -15.732 -1.841 5.406 1.00 93.38 91 GLY A O 1
ATOM 709 N N . TRP A 1 92 ? -13.878 -0.942 4.528 1.00 91.31 92 TRP A N 1
ATOM 710 C CA . TRP A 1 92 ? -14.263 0.441 4.839 1.00 91.31 92 TRP A CA 1
ATOM 711 C C . TRP A 1 92 ? -15.529 0.894 4.107 1.00 91.31 92 TRP A C 1
ATOM 713 O O . TRP A 1 92 ? -16.361 1.595 4.685 1.00 91.31 92 TRP A O 1
ATOM 723 N N . ALA A 1 93 ? -15.702 0.487 2.847 1.00 90.81 93 ALA A N 1
ATOM 724 C CA . ALA A 1 93 ? -16.909 0.801 2.089 1.00 90.81 93 ALA A CA 1
ATOM 725 C C . ALA A 1 93 ? -18.158 0.137 2.693 1.00 90.81 93 ALA A C 1
ATOM 727 O O . ALA A 1 93 ? -19.236 0.730 2.669 1.00 90.81 93 ALA A O 1
ATOM 728 N N . GLU A 1 94 ? -18.021 -1.073 3.236 1.00 92.50 94 GLU A N 1
ATOM 729 C CA . GLU A 1 94 ? -19.114 -1.777 3.908 1.00 92.50 94 GLU A CA 1
ATOM 730 C C . GLU A 1 94 ? -19.509 -1.102 5.2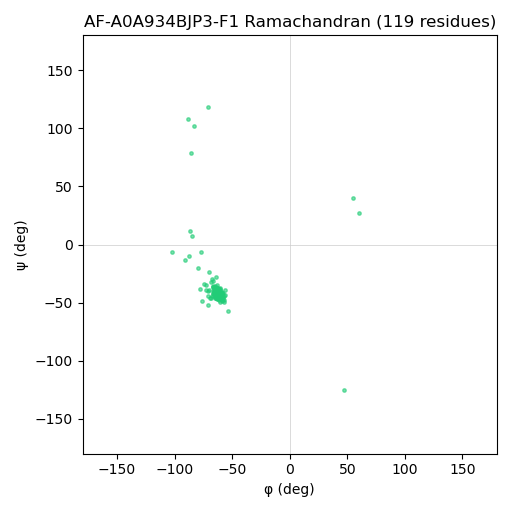26 1.00 92.50 94 GLU A C 1
ATOM 732 O O . GLU A 1 94 ? -20.690 -0.824 5.426 1.00 92.50 94 GLU A O 1
ATOM 737 N N . ILE A 1 95 ? -18.540 -0.731 6.068 1.00 88.62 95 ILE A N 1
ATOM 738 C CA . ILE A 1 95 ? -18.802 0.009 7.317 1.00 88.62 95 ILE A CA 1
ATOM 739 C C . ILE A 1 95 ? -19.545 1.323 7.027 1.00 88.62 95 ILE A C 1
ATOM 741 O O . ILE A 1 95 ? -20.538 1.641 7.682 1.00 88.62 95 ILE A O 1
ATOM 745 N N . GLY A 1 96 ? -19.119 2.063 5.997 1.00 85.56 96 GLY A N 1
ATOM 746 C CA . GLY A 1 96 ? -19.792 3.295 5.584 1.00 85.56 96 GLY A CA 1
ATOM 747 C C . GLY A 1 96 ? -21.251 3.077 5.163 1.00 85.56 96 GLY A C 1
ATOM 748 O O . GLY A 1 96 ? -22.125 3.853 5.547 1.00 85.56 96 GLY A O 1
ATOM 749 N N . ARG A 1 97 ? -21.543 2.001 4.418 1.00 84.75 97 ARG A N 1
ATOM 750 C CA . ARG A 1 97 ? -22.922 1.648 4.030 1.00 84.75 97 ARG A CA 1
ATOM 751 C C . ARG A 1 97 ? -23.796 1.307 5.235 1.00 84.75 97 ARG A C 1
ATOM 753 O O . ARG A 1 97 ? -24.955 1.720 5.271 1.00 84.75 97 ARG A O 1
ATOM 760 N N . GLN A 1 98 ? -23.258 0.570 6.204 1.00 82.12 98 GLN A N 1
ATOM 761 C CA . GLN A 1 98 ? -23.998 0.184 7.407 1.00 82.12 98 GLN A CA 1
ATOM 762 C C . GLN A 1 98 ? -24.377 1.40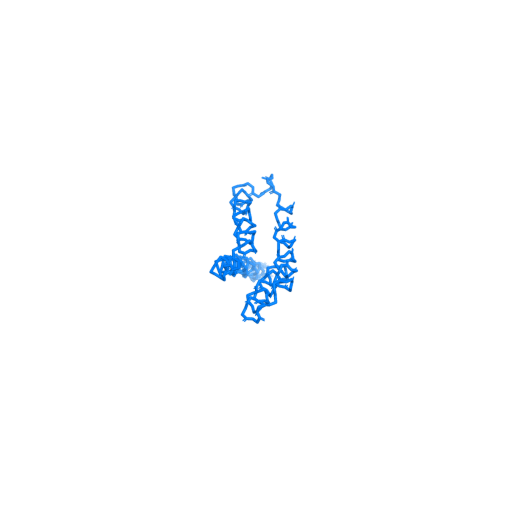7 8.250 1.00 82.12 98 GLN A C 1
ATOM 764 O O . GLN A 1 98 ? -25.554 1.562 8.575 1.00 82.12 98 GLN A O 1
ATOM 769 N N . GLY A 1 99 ? -23.440 2.333 8.483 1.00 77.56 99 GLY A N 1
ATOM 770 C CA . GLY A 1 99 ? -23.720 3.571 9.222 1.00 77.56 99 GLY A CA 1
ATOM 771 C C . GLY A 1 99 ? -24.780 4.460 8.554 1.00 77.56 99 GLY A C 1
ATOM 772 O O . GLY A 1 99 ? -25.656 5.013 9.223 1.00 77.56 99 GLY A O 1
ATOM 773 N N . ILE A 1 100 ? -24.771 4.548 7.218 1.00 78.94 100 ILE A N 1
ATOM 774 C CA . ILE A 1 100 ? -25.820 5.252 6.457 1.00 78.94 100 ILE A CA 1
ATOM 775 C C . ILE A 1 100 ? -27.189 4.584 6.656 1.00 78.94 100 ILE A C 1
ATOM 777 O O . ILE A 1 100 ? -28.184 5.277 6.879 1.00 78.94 100 ILE A O 1
ATOM 781 N N . ARG A 1 101 ? -27.254 3.246 6.606 1.00 74.38 101 ARG A N 1
ATOM 782 C CA . ARG A 1 101 ? -28.505 2.494 6.789 1.00 74.38 101 ARG A CA 1
ATOM 783 C C . ARG A 1 101 ? -29.097 2.692 8.186 1.00 74.38 101 ARG A C 1
ATOM 785 O O . ARG A 1 101 ? -30.304 2.879 8.310 1.00 74.38 101 ARG A O 1
ATOM 792 N N . GLU A 1 102 ? -28.264 2.686 9.223 1.00 67.62 102 GLU A N 1
ATOM 793 C CA . GLU A 1 102 ? -28.691 2.935 10.607 1.00 67.62 102 GLU A CA 1
ATOM 794 C C . GLU A 1 102 ? -29.238 4.354 10.795 1.00 67.62 102 GLU A C 1
ATOM 796 O O . GLU A 1 102 ? -30.306 4.532 11.382 1.00 67.62 102 GLU A O 1
ATOM 801 N N . THR A 1 103 ? -28.569 5.353 10.214 1.00 74.50 103 THR A N 1
ATOM 802 C CA . THR A 1 103 ? -29.005 6.757 10.274 1.00 74.50 103 THR A CA 1
ATOM 803 C C . THR A 1 103 ? -30.370 6.941 9.601 1.00 74.50 103 THR A C 1
ATOM 805 O O . THR A 1 103 ? -31.267 7.585 10.145 1.00 74.50 103 THR A O 1
ATOM 808 N N . PHE A 1 104 ? -30.569 6.321 8.434 1.00 72.25 104 PHE A N 1
ATOM 809 C CA . PHE A 1 104 ? -31.841 6.366 7.711 1.00 72.25 104 PHE A CA 1
ATOM 810 C C . PHE A 1 104 ? -32.987 5.688 8.481 1.00 72.25 104 PHE A C 1
ATOM 812 O O . PHE A 1 104 ? -34.098 6.225 8.531 1.00 72.25 104 PHE A O 1
ATOM 819 N N . ASN A 1 105 ? -32.712 4.543 9.115 1.00 71.88 105 ASN A N 1
ATOM 820 C CA . ASN A 1 105 ? -33.687 3.813 9.926 1.00 71.88 105 ASN A CA 1
ATOM 821 C C . ASN A 1 105 ? -34.091 4.590 11.190 1.00 71.88 105 ASN A C 1
ATOM 823 O O . ASN A 1 105 ? -35.275 4.621 11.525 1.00 71.88 105 ASN A O 1
ATOM 827 N N . TYR A 1 106 ? -33.142 5.255 11.858 1.00 63.78 106 TYR A N 1
ATOM 828 C CA . TYR A 1 106 ? -33.423 6.093 13.029 1.00 63.78 106 TYR A CA 1
ATOM 829 C C . TYR A 1 106 ? -34.358 7.261 12.678 1.00 63.78 106 TYR A C 1
ATOM 831 O O . TYR A 1 106 ? -35.363 7.481 13.353 1.00 63.78 106 TYR A O 1
ATOM 839 N N . HIS A 1 107 ? -34.092 7.963 11.571 1.00 62.12 107 HIS A N 1
ATOM 840 C CA . HIS A 1 107 ? -34.937 9.077 11.131 1.00 62.12 107 HIS A CA 1
ATOM 841 C C . HIS A 1 107 ? -36.334 8.647 10.656 1.00 62.12 107 HIS A C 1
ATOM 843 O O . HIS A 1 107 ? -37.291 9.387 10.879 1.00 62.12 107 HIS A O 1
ATOM 849 N N . HIS A 1 108 ? -36.490 7.461 10.058 1.00 60.62 108 HIS A N 1
ATOM 850 C CA . HIS A 1 108 ? -37.817 6.938 9.701 1.00 60.62 108 HIS A CA 1
ATOM 851 C C . HIS A 1 108 ? -38.643 6.536 10.929 1.00 60.62 108 HIS A C 1
ATOM 853 O O . HIS A 1 108 ? -39.847 6.788 10.961 1.00 60.62 108 HIS A O 1
ATOM 859 N N . HIS A 1 109 ? -38.015 5.943 11.948 1.00 59.03 109 HIS A N 1
ATOM 860 C CA . HIS A 1 109 ? -38.724 5.520 13.155 1.00 59.03 109 HIS A CA 1
ATOM 861 C C . HIS A 1 109 ? -39.137 6.715 14.035 1.00 59.03 109 HIS A C 1
ATOM 863 O O . HIS A 1 109 ? -40.257 6.748 14.541 1.00 59.03 109 HIS A O 1
ATOM 869 N N . ASP A 1 110 ? -38.282 7.739 14.159 1.00 59.41 110 ASP A N 1
ATOM 870 C CA . ASP A 1 110 ? -38.582 8.943 14.951 1.00 59.41 110 ASP A CA 1
ATOM 871 C C . ASP A 1 110 ? -39.629 9.852 14.270 1.00 59.41 110 ASP A C 1
ATOM 873 O O . ASP A 1 110 ? -40.499 10.423 14.931 1.00 59.41 110 ASP A O 1
ATOM 877 N N . ALA A 1 111 ? -39.629 9.934 12.931 1.00 60.53 111 ALA A N 1
ATOM 878 C CA . ALA A 1 111 ? -40.654 10.666 12.180 1.00 60.53 111 ALA A CA 1
ATOM 879 C C . ALA A 1 111 ? -42.052 10.031 12.313 1.00 60.53 111 ALA A C 1
ATOM 881 O O . ALA A 1 111 ? -43.040 10.753 12.461 1.00 60.53 111 ALA A O 1
ATOM 882 N N . ALA A 1 112 ? -42.134 8.696 12.314 1.00 60.44 112 ALA A N 1
ATOM 883 C CA . ALA A 1 112 ? -43.385 7.972 12.532 1.00 60.44 112 ALA A CA 1
ATOM 884 C C . ALA A 1 112 ? -43.918 8.168 13.965 1.00 60.44 112 ALA A C 1
ATOM 886 O O . ALA A 1 112 ? -45.099 8.462 14.150 1.00 60.44 112 ALA A O 1
ATOM 887 N N . ASN A 1 113 ? -43.040 8.111 14.974 1.00 59.62 113 ASN A N 1
ATOM 888 C CA . ASN A 1 113 ? -43.425 8.304 16.377 1.00 59.62 113 ASN A CA 1
ATOM 889 C C . ASN A 1 113 ? -43.912 9.730 16.680 1.00 59.62 113 ASN A C 1
ATOM 891 O O . ASN A 1 113 ? -44.863 9.914 17.440 1.00 59.62 113 ASN A O 1
ATOM 895 N N . ARG A 1 114 ? -43.299 10.755 16.074 1.00 59.09 114 ARG A N 1
ATOM 896 C CA . ARG A 1 114 ? -43.738 12.153 16.237 1.00 59.09 114 ARG A CA 1
ATOM 897 C C . ARG A 1 114 ? -45.110 12.415 15.615 1.00 59.09 114 ARG A C 1
ATOM 899 O O . ARG A 1 114 ? -45.891 13.170 16.188 1.00 59.09 114 ARG A O 1
ATOM 906 N N . PHE A 1 115 ? -45.420 11.781 14.484 1.00 57.56 115 PHE A N 1
ATOM 907 C CA . PHE A 1 115 ? -46.741 11.883 13.860 1.00 57.56 115 PHE A CA 1
ATOM 908 C C . PHE A 1 115 ? -47.830 11.209 14.703 1.00 57.56 115 PHE A C 1
ATOM 910 O O . PHE A 1 115 ? -48.880 11.809 14.924 1.00 57.56 115 PHE A O 1
ATOM 917 N N . GLU A 1 116 ? -47.578 10.011 15.240 1.00 57.62 116 GLU A N 1
ATOM 918 C CA . GLU A 1 116 ? -48.547 9.335 16.114 1.00 57.62 116 GLU A CA 1
ATOM 919 C C . GLU A 1 116 ? -48.769 10.066 17.448 1.00 57.62 116 GLU A C 1
ATOM 921 O O . GLU A 1 116 ? -49.899 10.127 17.937 1.00 57.62 116 GLU A O 1
ATOM 926 N N . ALA A 1 117 ? -47.725 10.678 18.018 1.00 55.81 117 ALA A N 1
ATOM 927 C CA . ALA A 1 117 ? -47.843 11.483 19.234 1.00 55.81 117 ALA A CA 1
ATOM 928 C C . ALA A 1 117 ? -48.674 12.765 19.026 1.00 55.81 117 ALA A C 1
ATOM 930 O O . ALA A 1 117 ? -49.368 13.194 19.945 1.00 55.81 117 ALA A O 1
ATOM 931 N N . SER A 1 118 ? -48.648 13.352 17.823 1.00 56.25 118 SER A N 1
ATOM 932 C CA . SER A 1 118 ? -49.423 14.555 17.485 1.00 56.25 118 SER A CA 1
ATOM 933 C C . SER A 1 118 ? -50.899 14.292 17.163 1.00 56.25 118 SER A C 1
ATOM 935 O O . SER A 1 118 ? -51.690 15.224 17.242 1.00 56.25 118 SER A O 1
ATOM 937 N N . ILE A 1 119 ? -51.282 13.059 16.810 1.00 56.62 119 ILE A N 1
ATOM 938 C CA . ILE A 1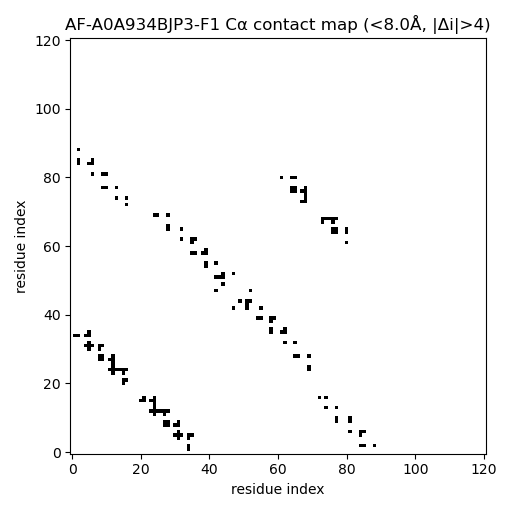 119 ? -52.679 12.677 16.505 1.00 56.62 119 ILE A CA 1
ATOM 939 C C . ILE A 1 119 ? -53.422 12.187 17.769 1.00 56.62 119 ILE A C 1
ATOM 941 O O . ILE A 1 119 ? -54.646 12.090 17.775 1.00 56.62 119 ILE A O 1
ATOM 945 N N . ARG A 1 120 ? -52.701 11.897 18.862 1.00 57.00 120 ARG A N 1
ATOM 946 C CA . ARG A 1 120 ? -53.262 11.443 20.152 1.00 57.00 120 ARG A CA 1
ATOM 947 C C . ARG A 1 120 ? -53.702 12.566 21.114 1.00 57.00 120 ARG A C 1
ATOM 949 O O . ARG A 1 120 ? -53.980 12.261 22.274 1.00 57.00 120 ARG A O 1
ATOM 956 N N . ILE A 1 121 ? -53.771 13.821 20.666 1.00 47.41 121 ILE A N 1
ATOM 957 C CA . ILE A 1 121 ? -54.318 14.968 21.425 1.00 47.41 121 ILE A CA 1
ATOM 958 C C . ILE A 1 121 ? -55.669 15.342 20.822 1.00 47.41 121 ILE A C 1
ATOM 960 O O . ILE A 1 121 ? -56.621 15.534 21.609 1.00 47.41 121 ILE A O 1
#

Sequence (121 aa):
MTYEGAINFLDIARDRIYIKDIPGKSLYLNKASAIVSELLCSLDKKAGGEIASNLEKLYNYMLRQIANADLKNDHESIGVVILLLKELKAGWAEIGRQGIRETFNYHHHDAANRFEASIRI

Radius of gyration: 21.4 Å; Cα contacts (8 Å, |Δi|>4): 87; chains: 1; bounding box: 69×27×42 Å